Protein AF-A0A2E7HGF4-F1 (afdb_monomer_lite)

Sequence (68 aa):
MTDREARNAFAERAVAALTPMGPVRAQGMFGGHGLFLDDLMFALLTDGEMWLKGDDLNSDLYLAGGGR

Foldseek 3Di:
DDPVVVQVVLQVVVQVVCPVVDNWDWDDDPNHTFIDDPNDTAWTGDPNDIGGDDDPVCPVVCVVVVHD

Radius of gyration: 12.47 Å; chains: 1; bounding box: 24×34×29 Å

pLDDT: mean 94.77, std 4.32, range [67.06, 98.0]

Structure (mmCIF, N/CA/C/O backbone):
data_AF-A0A2E7HGF4-F1
#
_entry.id   AF-A0A2E7HGF4-F1
#
loop_
_atom_site.group_PDB
_atom_site.id
_atom_site.type_symbol
_atom_site.label_atom_id
_atom_site.label_alt_id
_atom_site.label_comp_id
_atom_site.label_asym_id
_atom_site.label_entity_id
_atom_site.label_seq_id
_atom_site.pdbx_PDB_ins_code
_atom_site.Cartn_x
_atom_site.Cartn_y
_atom_site.Cartn_z
_atom_site.occupancy
_atom_site.B_iso_or_equiv
_atom_site.auth_seq_id
_atom_site.auth_comp_id
_atom_site.auth_asym_id
_atom_site.auth_atom_id
_atom_site.pdbx_PDB_model_num
ATOM 1 N N . MET A 1 1 ? 3.193 20.992 8.829 1.00 67.06 1 MET A N 1
ATOM 2 C CA . MET A 1 1 ? 2.843 19.563 8.872 1.00 67.06 1 MET A CA 1
ATOM 3 C C . MET A 1 1 ? 4.098 18.821 9.275 1.00 67.06 1 MET A C 1
ATOM 5 O O . MET A 1 1 ? 5.131 19.055 8.663 1.00 67.06 1 MET A O 1
ATOM 9 N N . THR A 1 2 ? 4.043 18.040 10.345 1.00 91.56 2 THR A N 1
ATOM 10 C CA . THR A 1 2 ? 5.161 17.180 10.757 1.00 91.56 2 THR A CA 1
ATOM 11 C C . THR A 1 2 ? 5.259 15.964 9.834 1.00 91.56 2 THR A C 1
ATOM 13 O O . THR A 1 2 ? 4.263 15.572 9.223 1.00 91.56 2 THR A O 1
ATOM 16 N N . ASP A 1 3 ? 6.421 15.314 9.769 1.00 91.12 3 ASP A N 1
ATOM 17 C CA . ASP A 1 3 ? 6.609 14.102 8.954 1.00 91.12 3 ASP A CA 1
ATOM 18 C C . ASP A 1 3 ? 5.592 13.009 9.306 1.00 91.12 3 ASP A C 1
ATOM 20 O O . ASP A 1 3 ? 5.042 12.335 8.436 1.00 91.12 3 ASP A O 1
ATOM 24 N N . ARG A 1 4 ? 5.267 12.875 10.596 1.00 91.75 4 ARG A N 1
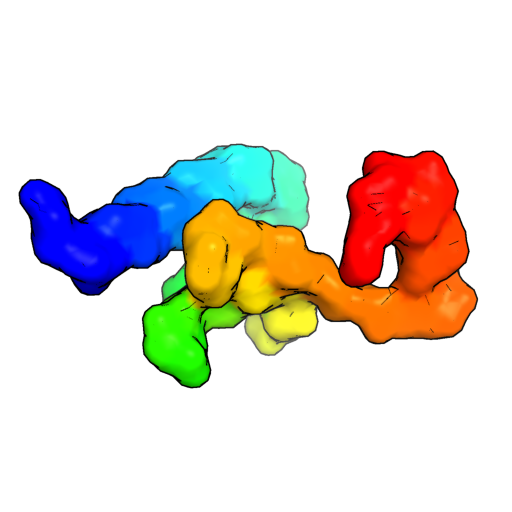ATOM 25 C CA . ARG A 1 4 ? 4.258 11.929 11.082 1.00 91.75 4 ARG A CA 1
ATOM 26 C C . ARG A 1 4 ? 2.851 12.270 10.590 1.00 91.75 4 ARG A C 1
ATOM 28 O O . ARG A 1 4 ? 2.122 11.366 10.196 1.00 91.75 4 ARG A O 1
ATOM 35 N N . GLU A 1 5 ? 2.467 13.545 10.598 1.00 95.06 5 GLU A N 1
ATOM 36 C CA . GLU A 1 5 ? 1.172 13.985 10.060 1.00 95.06 5 GLU A CA 1
ATOM 37 C C . GLU A 1 5 ? 1.075 13.722 8.556 1.00 95.06 5 GLU A C 1
ATOM 39 O O . GLU A 1 5 ? 0.061 13.203 8.094 1.00 95.06 5 GLU A O 1
ATOM 44 N N . ALA A 1 6 ? 2.139 14.012 7.800 1.00 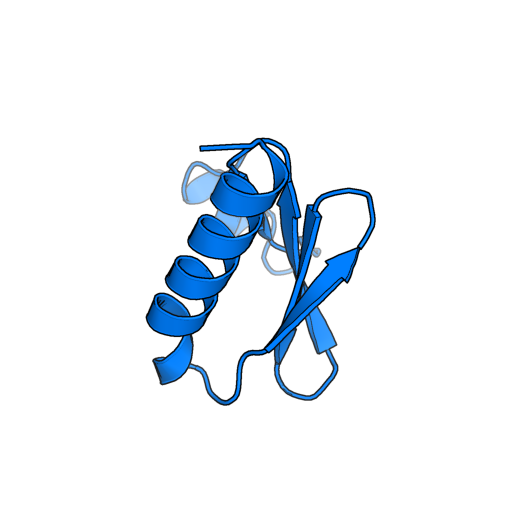94.69 6 ALA A N 1
ATOM 45 C CA . ALA A 1 6 ? 2.176 13.765 6.360 1.00 94.69 6 ALA A CA 1
ATOM 46 C C . ALA A 1 6 ? 2.007 12.273 6.038 1.00 94.69 6 ALA A C 1
ATOM 48 O O . ALA A 1 6 ? 1.240 11.898 5.147 1.00 94.69 6 ALA A O 1
ATOM 49 N N . ARG A 1 7 ? 2.676 11.412 6.809 1.00 95.31 7 ARG A N 1
ATOM 50 C CA . ARG A 1 7 ? 2.616 9.958 6.647 1.00 95.31 7 ARG A CA 1
ATOM 51 C C . ARG A 1 7 ? 1.250 9.378 7.007 1.00 95.31 7 ARG A C 1
ATOM 53 O O . ARG A 1 7 ? 0.778 8.478 6.315 1.00 95.31 7 ARG A O 1
ATOM 60 N N . ASN A 1 8 ? 0.610 9.898 8.055 1.00 96.00 8 ASN A N 1
ATOM 61 C CA . ASN A 1 8 ? -0.756 9.522 8.426 1.00 96.00 8 ASN A CA 1
ATOM 62 C C . ASN A 1 8 ? -1.751 9.954 7.344 1.00 96.00 8 ASN A C 1
ATOM 64 O O . ASN A 1 8 ? -2.536 9.136 6.875 1.00 96.00 8 ASN A O 1
ATOM 68 N N 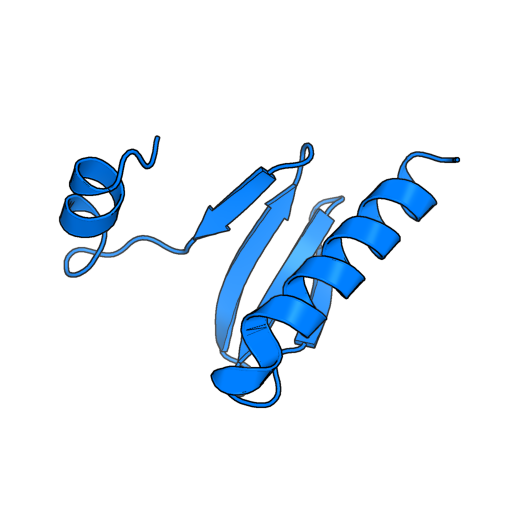. ALA A 1 9 ? -1.647 11.197 6.865 1.00 96.62 9 ALA A N 1
ATOM 69 C CA . ALA A 1 9 ? -2.500 11.700 5.794 1.00 96.62 9 ALA A CA 1
ATOM 70 C C . ALA A 1 9 ? -2.326 10.899 4.492 1.00 96.62 9 ALA A C 1
ATOM 72 O O . ALA A 1 9 ? -3.287 10.696 3.752 1.00 96.62 9 ALA A O 1
ATOM 73 N N . PHE A 1 10 ? -1.110 10.436 4.181 1.00 97.19 10 PHE A N 1
ATOM 74 C CA . PHE A 1 10 ? -0.886 9.560 3.031 1.00 97.19 10 PHE A CA 1
ATOM 75 C C . PHE A 1 10 ? -1.549 8.190 3.211 1.00 97.19 10 PHE A C 1
ATOM 77 O O . PHE A 1 10 ? -2.220 7.723 2.291 1.00 97.19 10 PHE A O 1
ATOM 84 N N . ALA A 1 11 ? -1.434 7.586 4.396 1.00 97.25 11 ALA A N 1
ATOM 85 C CA . ALA A 1 11 ? -2.093 6.321 4.706 1.00 97.25 11 ALA A CA 1
ATOM 86 C C . ALA A 1 11 ? -3.623 6.417 4.628 1.00 97.25 11 ALA A C 1
ATOM 88 O O . ALA A 1 11 ? -4.254 5.553 4.026 1.00 97.25 11 ALA A O 1
ATOM 89 N N . GLU A 1 12 ? -4.216 7.489 5.153 1.00 97.44 12 GLU A N 1
ATOM 90 C CA . GLU A 1 12 ? -5.660 7.737 5.064 1.00 97.44 12 GLU A CA 1
ATOM 91 C C . GLU A 1 12 ? -6.130 7.847 3.608 1.00 97.44 12 GLU A C 1
ATOM 93 O O . GLU A 1 12 ? -7.105 7.200 3.222 1.00 97.44 12 GLU A O 1
ATOM 98 N N . ARG A 1 13 ? -5.404 8.600 2.768 1.00 97.88 13 ARG A N 1
ATOM 99 C CA . AR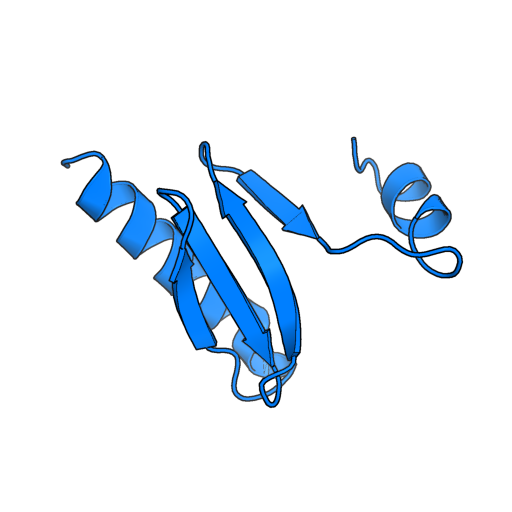G A 1 13 ? -5.713 8.698 1.331 1.00 97.88 13 ARG A CA 1
ATOM 100 C C . ARG A 1 13 ? -5.587 7.352 0.620 1.00 97.88 13 ARG A C 1
ATOM 102 O O . ARG A 1 13 ? -6.436 7.031 -0.207 1.00 97.88 13 ARG A O 1
ATOM 109 N N . ALA A 1 14 ? -4.551 6.575 0.933 1.00 97.62 14 ALA A N 1
ATOM 110 C CA . ALA A 1 14 ? -4.353 5.254 0.348 1.00 97.62 14 ALA A CA 1
ATOM 111 C C . ALA A 1 14 ? -5.495 4.295 0.722 1.00 97.62 14 ALA A C 1
ATOM 113 O O . ALA A 1 14 ? -6.062 3.654 -0.155 1.00 97.62 14 ALA A O 1
ATOM 114 N N . VAL A 1 15 ? -5.898 4.244 1.996 1.00 97.75 15 VAL A N 1
ATOM 115 C CA . VAL A 1 15 ? -7.028 3.411 2.447 1.00 97.75 15 VAL A CA 1
ATOM 116 C C . VAL A 1 15 ? -8.336 3.841 1.776 1.00 97.75 15 VAL A C 1
ATOM 118 O O . VAL A 1 15 ? -9.082 2.993 1.283 1.00 97.75 15 VAL A O 1
ATOM 121 N N . ALA A 1 16 ? -8.596 5.148 1.689 1.00 97.62 16 ALA A N 1
ATOM 122 C CA . ALA A 1 16 ? -9.784 5.669 1.014 1.00 97.62 16 ALA A CA 1
ATOM 123 C C . ALA A 1 16 ? -9.832 5.260 -0.471 1.00 97.62 16 ALA A C 1
ATOM 125 O O . ALA A 1 16 ? -10.871 4.816 -0.954 1.00 97.62 16 ALA A O 1
ATOM 126 N N . ALA A 1 17 ? -8.703 5.339 -1.183 1.00 97.38 17 ALA A N 1
ATOM 127 C CA . ALA A 1 17 ? -8.611 4.929 -2.586 1.00 97.38 17 ALA A CA 1
ATOM 128 C C . ALA A 1 17 ? -8.817 3.417 -2.793 1.00 97.38 17 ALA A C 1
ATOM 130 O O . ALA A 1 17 ? -9.330 3.000 -3.829 1.00 97.38 17 ALA A O 1
ATOM 131 N N . LEU A 1 18 ? -8.433 2.599 -1.812 1.00 97.06 18 LEU A N 1
ATOM 132 C CA . LEU A 1 18 ? -8.440 1.136 -1.903 1.00 97.06 18 LEU A CA 1
ATOM 133 C C . LEU A 1 18 ? -9.692 0.488 -1.286 1.00 97.06 18 LEU A C 1
ATOM 135 O O . LEU A 1 18 ? -9.853 -0.728 -1.367 1.00 97.06 18 LEU A O 1
ATOM 139 N N . THR A 1 19 ? -10.615 1.287 -0.741 1.00 93.62 19 THR A N 1
ATOM 140 C CA . THR A 1 19 ? -11.894 0.823 -0.169 1.00 93.62 19 THR A CA 1
ATOM 141 C C . THR A 1 19 ? -12.732 -0.055 -1.122 1.00 93.62 19 THR A C 1
ATOM 143 O O . THR A 1 19 ? -13.354 -1.002 -0.638 1.00 93.62 19 THR A O 1
ATOM 146 N N . PRO A 1 20 ? -12.745 0.151 -2.461 1.00 96.25 20 PRO A N 1
ATOM 147 C CA . PRO A 1 20 ? -13.467 -0.740 -3.377 1.00 96.25 20 PRO A CA 1
ATOM 148 C C . PRO A 1 20 ? -12.984 -2.199 -3.384 1.00 96.25 20 PRO A C 1
ATOM 150 O O . PRO A 1 20 ? -13.729 -3.070 -3.823 1.00 96.25 20 PRO A O 1
ATOM 153 N N . MET A 1 21 ? -11.763 -2.481 -2.913 1.00 94.81 21 MET A N 1
ATOM 154 C CA . MET A 1 21 ? -11.232 -3.849 -2.829 1.00 94.81 21 MET A CA 1
ATOM 155 C C . MET A 1 21 ? -11.692 -4.601 -1.573 1.00 94.81 21 MET A C 1
ATOM 157 O O . MET A 1 21 ? -11.506 -5.811 -1.495 1.00 94.81 21 MET A O 1
ATOM 161 N N . GLY A 1 22 ? -12.272 -3.903 -0.591 1.00 95.06 22 GLY A N 1
ATOM 162 C CA . GLY A 1 22 ? -12.675 -4.473 0.692 1.00 95.06 22 GLY A CA 1
ATOM 163 C C . GLY A 1 22 ? -12.165 -3.664 1.892 1.00 95.06 22 GLY A C 1
ATOM 164 O O . GLY A 1 22 ? -11.778 -2.501 1.742 1.00 95.06 22 GLY A O 1
ATOM 165 N N . PRO A 1 23 ? -12.175 -4.248 3.106 1.00 95.81 23 PRO A N 1
ATOM 166 C CA . PRO A 1 23 ? -11.856 -3.555 4.356 1.00 95.81 23 PRO A CA 1
ATOM 167 C C . PRO A 1 23 ? -10.341 -3.352 4.546 1.00 95.81 23 PRO A C 1
ATOM 169 O O . PRO A 1 23 ? -9.724 -3.919 5.449 1.00 95.81 23 PRO A O 1
ATOM 172 N N . VAL A 1 24 ? -9.733 -2.526 3.692 1.00 97.88 24 VAL A N 1
ATOM 173 C CA . VAL A 1 24 ? -8.303 -2.207 3.758 1.00 97.88 24 VAL A CA 1
ATOM 174 C C . VAL A 1 24 ? -7.981 -1.448 5.047 1.00 97.88 24 VAL A C 1
ATOM 176 O O . VAL A 1 24 ? -8.644 -0.474 5.400 1.00 97.88 24 VAL A O 1
ATOM 179 N N . ARG A 1 25 ? -6.927 -1.872 5.749 1.00 97.12 25 ARG A N 1
ATOM 180 C CA . ARG A 1 25 ? -6.430 -1.238 6.979 1.00 97.12 25 ARG A CA 1
ATOM 181 C C . ARG A 1 25 ? -4.975 -0.826 6.834 1.00 97.12 25 ARG A C 1
ATOM 183 O O . ARG A 1 25 ? -4.179 -1.559 6.258 1.00 97.12 25 ARG A O 1
ATOM 190 N N . ALA A 1 26 ? -4.622 0.316 7.417 1.00 97.38 26 ALA A N 1
ATOM 191 C CA . ALA A 1 26 ? -3.239 0.755 7.554 1.00 97.38 26 ALA A CA 1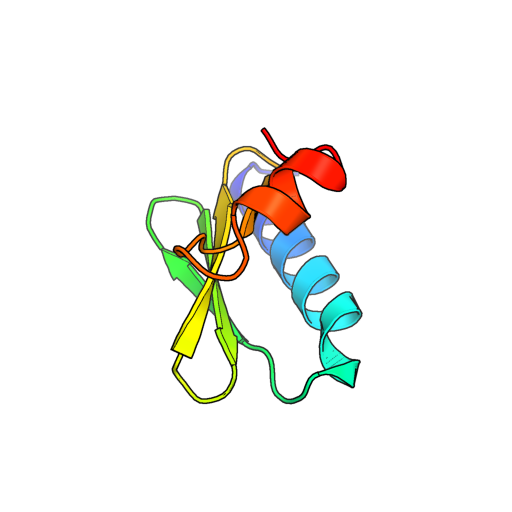
ATOM 192 C C . ALA A 1 26 ? -2.742 0.524 8.989 1.00 97.38 26 ALA A C 1
ATOM 194 O O . ALA A 1 26 ? -3.448 0.831 9.949 1.00 97.38 26 ALA A O 1
ATOM 195 N N . GLN A 1 27 ? -1.515 0.030 9.141 1.00 96.62 27 GLN A N 1
ATOM 196 C CA . GLN A 1 27 ? -0.863 -0.164 10.438 1.00 96.62 27 GLN A CA 1
ATOM 197 C C . GLN A 1 27 ? 0.541 0.438 10.415 1.00 96.62 27 GLN A C 1
ATOM 199 O O . GLN A 1 27 ? 1.302 0.197 9.484 1.00 96.62 27 GLN A O 1
ATOM 204 N N . GLY A 1 28 ? 0.905 1.214 11.440 1.00 95.19 28 GLY A N 1
ATOM 205 C CA . GLY A 1 28 ? 2.238 1.816 11.537 1.00 95.19 28 GLY A CA 1
ATOM 206 C C . GLY A 1 28 ? 3.336 0.754 11.662 1.00 95.19 28 GLY A C 1
ATOM 207 O O . GLY A 1 28 ? 3.346 -0.002 12.631 1.00 95.19 28 GLY A O 1
ATOM 208 N N . MET A 1 29 ? 4.256 0.697 10.695 1.00 89.44 29 MET A N 1
ATOM 209 C CA . MET A 1 29 ? 5.354 -0.283 10.635 1.00 89.44 29 MET A CA 1
ATOM 210 C C . MET A 1 29 ? 6.578 0.334 9.951 1.00 89.44 29 MET A C 1
ATOM 212 O O . MET A 1 29 ? 6.415 1.088 9.000 1.00 89.44 29 MET A O 1
ATOM 216 N N . PHE A 1 30 ? 7.795 0.019 10.418 1.00 83.31 30 PHE A N 1
ATOM 217 C CA . PHE A 1 30 ? 9.066 0.414 9.774 1.00 83.31 30 PHE A CA 1
ATOM 218 C C . PHE A 1 30 ? 9.239 1.924 9.513 1.00 83.31 30 PHE A C 1
ATOM 220 O O . PHE A 1 30 ? 9.846 2.324 8.531 1.00 83.31 30 PHE A O 1
ATOM 227 N N . GLY A 1 31 ? 8.675 2.785 10.367 1.00 88.50 31 GLY A N 1
ATOM 228 C CA . GLY A 1 31 ? 8.689 4.236 10.127 1.00 88.50 31 GLY A CA 1
ATOM 229 C C . GLY A 1 31 ? 7.704 4.708 9.047 1.00 88.50 31 GLY A C 1
ATOM 230 O O . GLY A 1 31 ? 7.696 5.894 8.734 1.00 88.50 31 GLY A O 1
ATOM 231 N N . GLY A 1 32 ? 6.844 3.809 8.557 1.00 94.81 32 GLY A N 1
ATOM 232 C CA . GLY A 1 32 ? 5.813 3.964 7.531 1.00 94.81 32 GLY A CA 1
ATOM 233 C C . GLY A 1 32 ? 4.451 3.398 7.955 1.00 94.81 32 GLY A C 1
ATOM 234 O O . GLY A 1 32 ? 4.113 3.402 9.145 1.00 94.81 32 GLY A O 1
ATOM 235 N N . HIS A 1 33 ? 3.674 2.910 6.981 1.00 98.00 33 HIS A N 1
ATOM 236 C CA . HIS A 1 33 ? 2.446 2.135 7.205 1.00 98.00 33 HIS A CA 1
ATOM 237 C C . HIS A 1 33 ? 2.386 0.897 6.303 1.00 98.00 33 HIS A C 1
ATOM 239 O O . HIS A 1 33 ? 2.498 1.024 5.091 1.00 98.00 33 HIS A O 1
ATOM 245 N N . GLY A 1 34 ? 2.149 -0.287 6.861 1.00 97.81 34 GLY A N 1
ATOM 246 C CA . GLY A 1 34 ? 1.731 -1.452 6.078 1.00 97.81 34 GLY A CA 1
ATOM 247 C C . GLY A 1 34 ? 0.236 -1.384 5.762 1.00 97.81 34 GLY A C 1
ATOM 248 O O . GLY A 1 34 ? -0.543 -0.960 6.618 1.00 97.81 34 GLY A O 1
ATOM 249 N N . LEU A 1 35 ? -0.161 -1.796 4.558 1.00 97.94 35 LEU A N 1
ATOM 250 C CA . LEU A 1 35 ? -1.561 -1.944 4.155 1.00 97.94 35 LEU A CA 1
ATOM 251 C C . LEU A 1 35 ? -1.967 -3.416 4.146 1.00 97.94 35 LEU A C 1
ATOM 253 O O . LEU A 1 35 ? -1.245 -4.265 3.618 1.00 97.94 35 LEU A O 1
ATOM 257 N N . PHE A 1 36 ? -3.137 -3.687 4.718 1.00 97.25 36 PHE A N 1
ATOM 258 C CA . PHE A 1 36 ? -3.666 -5.021 4.968 1.00 97.25 36 PHE A CA 1
ATOM 259 C C . PHE A 1 36 ? -5.074 -5.158 4.399 1.00 97.25 36 PHE A C 1
ATOM 261 O O . PHE A 1 36 ? -5.902 -4.275 4.610 1.00 97.25 36 PHE A O 1
ATOM 268 N N . LEU A 1 37 ? -5.349 -6.276 3.733 1.00 97.50 37 LEU A N 1
ATOM 269 C CA . LEU A 1 37 ? -6.689 -6.722 3.348 1.00 97.50 37 LEU A CA 1
ATOM 270 C C . LEU A 1 37 ? -6.870 -8.128 3.921 1.00 97.50 37 LEU A C 1
ATOM 272 O O . LEU A 1 37 ? -6.013 -8.974 3.694 1.00 97.50 37 LEU A O 1
ATOM 276 N N . ASP A 1 38 ? -7.922 -8.352 4.710 1.00 95.06 38 ASP A N 1
ATOM 277 C CA . ASP A 1 38 ? -8.176 -9.636 5.388 1.00 95.06 38 ASP A CA 1
ATOM 278 C C . ASP A 1 38 ? -6.941 -10.194 6.126 1.00 95.06 38 ASP A C 1
ATOM 280 O O . ASP A 1 38 ? -6.555 -11.349 5.971 1.00 95.06 38 ASP A O 1
ATOM 284 N N . ASP A 1 39 ? -6.279 -9.324 6.899 1.00 94.44 39 ASP A N 1
ATOM 285 C CA . ASP A 1 39 ? -5.043 -9.602 7.656 1.00 94.44 39 ASP A CA 1
ATOM 286 C C . ASP A 1 39 ? -3.803 -9.949 6.813 1.00 94.44 39 ASP A C 1
ATOM 288 O O . ASP A 1 39 ? -2.709 -10.121 7.358 1.00 94.44 39 ASP A O 1
ATOM 292 N N . LEU A 1 40 ? -3.913 -9.942 5.484 1.00 95.56 40 LEU A N 1
ATOM 293 C CA . LEU A 1 40 ? -2.786 -10.109 4.581 1.00 95.56 40 LEU A CA 1
ATOM 294 C C . LEU A 1 40 ? -2.176 -8.752 4.223 1.00 95.56 40 LEU A C 1
ATOM 296 O O . LEU A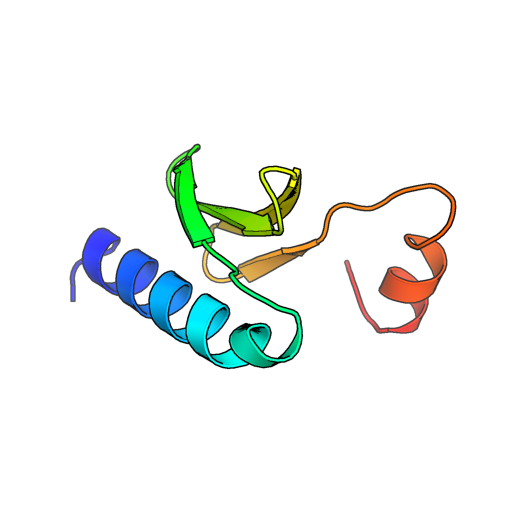 1 40 ? -2.819 -7.902 3.603 1.00 95.56 40 LEU A O 1
ATOM 300 N N . MET A 1 41 ? -0.905 -8.557 4.577 1.00 96.25 41 MET A N 1
ATOM 301 C CA . MET A 1 41 ? -0.145 -7.392 4.127 1.00 96.25 41 MET A CA 1
ATOM 302 C C . MET A 1 41 ? 0.135 -7.491 2.624 1.00 96.25 41 MET A C 1
ATOM 304 O O . MET A 1 41 ? 0.758 -8.457 2.175 1.00 96.25 41 MET A O 1
ATOM 308 N N . PHE A 1 42 ? -0.255 -6.465 1.869 1.00 96.12 42 PHE A N 1
ATOM 309 C CA . PHE A 1 42 ? -0.049 -6.413 0.416 1.00 96.12 42 PHE A CA 1
ATOM 310 C C . PHE A 1 42 ? 0.727 -5.179 -0.060 1.00 96.12 42 PHE A C 1
ATOM 312 O O . PHE A 1 42 ? 1.215 -5.176 -1.189 1.00 96.12 42 PHE A O 1
ATOM 319 N N . ALA A 1 43 ? 0.875 -4.145 0.776 1.00 96.88 43 ALA A N 1
ATOM 320 C CA . ALA A 1 43 ? 1.653 -2.960 0.423 1.00 96.88 43 ALA A CA 1
ATOM 321 C C . ALA A 1 43 ? 2.332 -2.300 1.633 1.00 96.88 43 ALA A C 1
ATOM 323 O O . ALA A 1 43 ? 1.925 -2.500 2.780 1.00 96.88 43 ALA A O 1
ATOM 324 N N . LEU A 1 44 ? 3.355 -1.489 1.366 1.00 97.25 44 LEU A N 1
ATOM 325 C CA . LEU A 1 44 ? 4.085 -0.675 2.336 1.00 97.25 44 LEU A CA 1
ATOM 326 C C . LEU A 1 44 ? 4.134 0.783 1.865 1.00 97.25 44 LEU A C 1
ATOM 328 O O . LEU A 1 44 ? 4.544 1.072 0.747 1.00 97.25 44 LEU A O 1
ATOM 332 N N . LEU A 1 45 ? 3.741 1.706 2.736 1.00 97.25 45 LEU A N 1
ATOM 333 C CA . LEU A 1 45 ? 3.844 3.146 2.530 1.00 97.25 45 LEU A CA 1
ATOM 334 C C . LEU A 1 45 ? 5.071 3.666 3.274 1.00 97.25 45 LEU A C 1
ATOM 336 O O . LEU A 1 45 ? 5.059 3.735 4.507 1.00 97.25 45 LEU A O 1
ATOM 340 N N . THR A 1 46 ? 6.111 4.039 2.536 1.00 95.31 46 THR A N 1
ATOM 341 C CA . THR A 1 46 ? 7.357 4.602 3.076 1.00 95.31 46 THR A CA 1
ATOM 342 C C . THR A 1 46 ? 7.916 5.638 2.115 1.00 95.31 46 THR A C 1
ATOM 344 O O . THR A 1 46 ? 7.642 5.574 0.922 1.00 95.31 46 THR A O 1
ATOM 347 N N . ASP A 1 47 ? 8.639 6.624 2.646 1.00 92.62 47 ASP A N 1
ATOM 348 C CA . ASP A 1 47 ? 9.337 7.649 1.853 1.00 92.62 47 ASP A CA 1
ATOM 349 C C . ASP A 1 47 ? 8.440 8.409 0.854 1.00 92.62 47 ASP A C 1
ATOM 351 O O . ASP A 1 47 ? 8.891 8.921 -0.164 1.00 92.62 47 ASP A O 1
ATOM 355 N N . GLY A 1 48 ? 7.141 8.510 1.162 1.00 92.19 48 GLY A N 1
ATOM 356 C CA . GLY A 1 48 ? 6.147 9.160 0.301 1.00 92.19 48 GLY A CA 1
ATOM 357 C C . GLY A 1 48 ? 5.659 8.307 -0.874 1.00 92.19 48 GLY A C 1
ATOM 358 O O . GLY A 1 48 ? 4.877 8.799 -1.685 1.00 92.19 48 GLY A O 1
ATOM 359 N N . GLU A 1 49 ? 6.061 7.040 -0.945 1.00 94.06 49 GLU A N 1
ATOM 360 C CA . GLU A 1 49 ? 5.737 6.106 -2.022 1.00 94.06 49 GLU A CA 1
ATOM 361 C C . GLU A 1 49 ? 4.948 4.892 -1.509 1.00 94.06 49 GLU A C 1
ATOM 363 O O . GLU A 1 49 ? 4.950 4.567 -0.317 1.00 94.06 49 GLU A O 1
ATOM 368 N N . MET A 1 50 ? 4.239 4.225 -2.424 1.00 95.38 50 MET A N 1
ATOM 369 C CA . MET A 1 50 ? 3.540 2.966 -2.169 1.00 95.38 50 MET A CA 1
ATOM 370 C C . MET A 1 50 ? 4.286 1.829 -2.855 1.00 95.38 50 MET A C 1
ATOM 372 O O . MET A 1 50 ? 4.373 1.782 -4.078 1.00 95.38 50 MET A O 1
ATOM 376 N N . TRP A 1 51 ? 4.750 0.883 -2.053 1.00 95.44 51 TRP A N 1
ATOM 377 C CA . TRP A 1 51 ? 5.398 -0.338 -2.501 1.00 95.44 51 TRP A CA 1
ATOM 378 C C . TRP A 1 51 ? 4.389 -1.476 -2.461 1.00 95.44 51 TRP A C 1
ATOM 380 O O . TRP A 1 51 ? 3.823 -1.749 -1.403 1.00 95.44 51 TRP A O 1
ATOM 390 N N . LEU A 1 52 ? 4.154 -2.135 -3.592 1.00 95.50 52 LEU A N 1
ATOM 391 C CA . LEU A 1 52 ? 3.310 -3.328 -3.661 1.00 95.50 52 LEU A CA 1
ATOM 392 C C . LEU A 1 52 ? 4.163 -4.580 -3.460 1.00 95.50 52 LEU A C 1
ATOM 394 O O . LEU A 1 52 ? 5.313 -4.639 -3.894 1.00 95.50 52 LEU A O 1
ATOM 398 N N . LYS A 1 53 ? 3.606 -5.589 -2.791 1.00 95.12 53 LYS A N 1
ATOM 399 C CA . LYS A 1 53 ? 4.290 -6.867 -2.601 1.00 95.12 53 LYS A CA 1
ATOM 400 C C . LYS A 1 53 ? 4.371 -7.620 -3.933 1.00 95.12 53 LYS A C 1
ATOM 402 O O . LYS A 1 53 ? 3.353 -8.081 -4.439 1.00 95.12 53 LYS A O 1
ATOM 407 N N . GLY A 1 54 ? 5.587 -7.746 -4.458 1.00 95.06 54 GLY A N 1
ATOM 408 C CA . GLY A 1 54 ? 5.890 -8.514 -5.662 1.00 95.06 54 GLY A CA 1
ATOM 409 C C . GLY A 1 54 ? 6.000 -10.022 -5.408 1.00 95.06 54 GLY A C 1
ATOM 410 O O . GLY A 1 54 ? 6.525 -10.436 -4.372 1.00 95.06 54 GLY A O 1
ATOM 411 N N . ASP A 1 55 ? 5.539 -10.831 -6.358 1.00 95.19 55 ASP A N 1
ATOM 412 C CA . ASP A 1 55 ? 5.817 -12.269 -6.470 1.00 95.19 55 ASP A CA 1
ATOM 413 C C . ASP A 1 55 ? 6.029 -12.685 -7.940 1.00 95.19 55 ASP A C 1
ATOM 415 O O . ASP A 1 55 ? 5.976 -11.844 -8.844 1.00 95.19 55 ASP A O 1
ATOM 419 N N . ASP A 1 56 ? 6.266 -13.975 -8.189 1.00 96.81 56 ASP A N 1
ATOM 420 C CA . ASP A 1 56 ? 6.510 -14.517 -9.535 1.00 96.81 56 ASP A CA 1
ATOM 421 C C . ASP A 1 56 ? 5.330 -14.310 -10.505 1.00 96.81 56 ASP A C 1
ATOM 423 O O . ASP A 1 56 ? 5.508 -14.397 -11.718 1.00 96.81 56 ASP A O 1
ATOM 427 N N . LEU A 1 57 ? 4.118 -14.042 -10.004 1.00 95.50 57 LEU A N 1
ATOM 428 C CA . LEU A 1 57 ? 2.922 -13.854 -10.828 1.00 95.50 57 LEU A CA 1
ATOM 429 C C . LEU A 1 57 ? 2.691 -12.389 -11.207 1.00 95.50 57 LEU A C 1
ATOM 431 O O . LEU A 1 57 ? 2.104 -12.119 -12.256 1.00 95.50 57 LEU A O 1
ATOM 435 N N . ASN A 1 58 ? 3.096 -11.443 -10.357 1.00 95.25 58 ASN A N 1
ATOM 436 C CA . ASN A 1 58 ? 2.742 -10.031 -10.518 1.00 95.25 58 ASN A CA 1
ATOM 437 C C . ASN A 1 58 ? 3.934 -9.088 -10.751 1.00 95.25 58 ASN A C 1
ATOM 439 O O . ASN A 1 58 ? 3.718 -7.969 -11.219 1.00 95.25 58 ASN A O 1
ATOM 443 N N . SER A 1 59 ? 5.173 -9.527 -10.507 1.00 94.69 59 SER A N 1
ATOM 444 C CA . SER A 1 59 ? 6.349 -8.650 -10.624 1.00 94.69 59 SER A CA 1
ATOM 445 C C . SER A 1 59 ? 6.526 -8.112 -12.046 1.00 94.69 59 SER A C 1
ATOM 447 O O . SER A 1 59 ? 6.676 -6.904 -12.230 1.00 94.69 59 SER A O 1
ATOM 449 N N . ASP A 1 60 ? 6.401 -8.970 -13.062 1.00 95.88 60 ASP A N 1
ATOM 450 C CA . ASP A 1 60 ? 6.495 -8.556 -14.470 1.00 95.88 60 ASP A CA 1
ATOM 451 C C . ASP A 1 60 ? 5.358 -7.607 -14.874 1.00 95.88 60 ASP A C 1
ATOM 453 O O . ASP A 1 60 ? 5.568 -6.676 -15.652 1.00 95.88 60 ASP A O 1
ATOM 457 N N . LEU A 1 61 ? 4.156 -7.796 -14.316 1.00 96.31 61 LEU A N 1
ATOM 458 C CA . LEU A 1 61 ? 3.023 -6.898 -14.546 1.00 96.31 61 LEU A CA 1
ATOM 459 C C . LEU A 1 61 ? 3.278 -5.515 -13.941 1.00 96.31 61 LEU A C 1
ATOM 461 O O . LEU A 1 61 ? 2.966 -4.505 -14.572 1.00 96.31 61 LEU A O 1
ATOM 465 N N . TYR A 1 62 ? 3.868 -5.453 -12.746 1.00 95.06 62 TYR A N 1
ATOM 466 C CA . TYR A 1 62 ? 4.247 -4.187 -12.127 1.00 95.06 62 TYR A CA 1
ATOM 467 C C . TYR A 1 62 ? 5.338 -3.481 -12.922 1.00 95.06 62 TYR A C 1
ATOM 469 O O . TYR A 1 62 ? 5.185 -2.296 -13.208 1.00 95.06 62 TYR A O 1
ATOM 477 N N . LEU A 1 63 ? 6.378 -4.197 -13.357 1.00 95.50 63 LEU A N 1
ATOM 478 C CA . LEU A 1 63 ? 7.425 -3.634 -14.212 1.00 95.50 63 LEU A CA 1
ATOM 479 C C . LEU A 1 63 ? 6.852 -3.110 -15.537 1.00 95.50 63 LEU A C 1
ATOM 481 O O . LEU A 1 63 ? 7.134 -1.976 -15.925 1.00 95.50 63 LEU A O 1
ATOM 485 N N . ALA A 1 64 ? 5.981 -3.879 -16.198 1.00 96.75 64 ALA A N 1
ATOM 486 C CA . ALA A 1 64 ? 5.300 -3.445 -17.418 1.00 96.75 64 ALA A CA 1
ATOM 487 C C . ALA A 1 64 ? 4.397 -2.216 -17.190 1.00 96.75 64 ALA A C 1
ATOM 489 O O . ALA A 1 64 ? 4.235 -1.390 -18.087 1.00 96.75 64 ALA A O 1
ATOM 490 N N . GLY A 1 65 ? 3.839 -2.072 -15.985 1.00 94.75 65 GLY A N 1
ATOM 491 C CA . GLY A 1 65 ? 3.063 -0.912 -15.543 1.00 94.75 65 GLY A CA 1
ATOM 492 C C . GLY A 1 65 ? 3.895 0.298 -15.097 1.00 94.75 65 GLY A C 1
ATOM 493 O O . GLY A 1 65 ? 3.311 1.304 -14.696 1.00 94.75 65 GLY A O 1
ATOM 494 N N . GLY A 1 66 ? 5.231 0.230 -15.157 1.00 94.25 66 GLY A N 1
ATOM 495 C CA . GLY A 1 66 ? 6.130 1.314 -14.743 1.00 94.25 66 GLY A CA 1
ATOM 496 C C . GLY A 1 66 ? 6.539 1.289 -13.265 1.00 94.25 66 GLY A C 1
ATOM 497 O O . GLY A 1 66 ? 7.057 2.289 -12.759 1.00 94.25 66 GLY A O 1
ATOM 498 N N . GLY A 1 67 ? 6.311 0.169 -12.576 1.00 91.50 67 GLY A N 1
ATOM 499 C CA . GLY A 1 67 ? 6.921 -0.137 -11.282 1.00 91.50 67 GLY A CA 1
ATOM 500 C C . GLY A 1 67 ? 8.451 -0.135 -11.364 1.00 91.50 67 GLY A C 1
ATOM 501 O O . GLY A 1 67 ? 9.022 -0.284 -12.446 1.00 91.50 67 GLY A O 1
ATOM 502 N N . ARG A 1 68 ? 9.107 0.089 -10.223 1.00 86.88 68 ARG A N 1
ATOM 503 C CA . ARG A 1 68 ? 10.561 0.265 -10.107 1.00 86.88 68 ARG A CA 1
ATOM 504 C C . ARG A 1 68 ? 11.169 -0.769 -9.179 1.00 86.88 68 ARG A C 1
ATOM 506 O O . ARG A 1 68 ? 10.479 -1.131 -8.201 1.00 86.88 68 ARG A O 1
#

Secondary structure (DSSP, 8-state):
--HHHHHHHHHHHHHHHHGGGS--EEEEETTEEEEEETTEEEEEEETTEEEE---TTTHHHHHHTT--